Protein AF-X1LZS1-F1 (afdb_monomer_lite)

InterPro domains:
  IPR028082 Periplasmic binding protein-like I [SSF53822] (2-88)

Structure (mmCIF, N/CA/C/O backbone):
data_AF-X1LZS1-F1
#
_entry.id   AF-X1LZS1-F1
#
loop_
_atom_site.group_PDB
_atom_site.id
_atom_site.type_symbol
_atom_site.label_atom_id
_atom_site.label_alt_id
_atom_site.label_comp_id
_atom_site.label_asym_id
_atom_site.label_entity_id
_atom_site.label_seq_id
_atom_site.pdbx_PDB_ins_code
_atom_site.Cartn_x
_atom_site.Cartn_y
_atom_site.Cartn_z
_atom_site.occupancy
_atom_site.B_iso_or_equiv
_atom_site.auth_seq_id
_atom_site.auth_comp_id
_atom_site.auth_asym_id
_atom_site.auth_atom_id
_atom_site.pdbx_PDB_model_num
ATOM 1 N N . MET A 1 1 ? -7.223 -0.340 -12.769 1.00 66.94 1 MET A N 1
ATOM 2 C CA . MET A 1 1 ? -7.216 0.499 -11.562 1.00 66.94 1 MET A CA 1
ATOM 3 C C . MET A 1 1 ? -5.780 0.910 -11.308 1.00 66.94 1 MET A C 1
ATOM 5 O O . MET A 1 1 ? -4.925 0.031 -11.283 1.00 66.94 1 MET A O 1
ATOM 9 N N . GLY A 1 2 ? -5.499 2.209 -11.254 1.00 86.19 2 GLY A N 1
ATOM 10 C CA . GLY A 1 2 ? -4.157 2.720 -10.952 1.00 86.19 2 GLY A CA 1
ATOM 11 C C . GLY A 1 2 ? -3.805 2.576 -9.467 1.00 86.19 2 GLY A C 1
ATOM 12 O O . GLY A 1 2 ? -4.680 2.309 -8.645 1.00 86.19 2 GLY A O 1
ATOM 13 N N . PHE A 1 3 ? -2.536 2.792 -9.106 1.00 87.50 3 PHE A N 1
ATOM 14 C CA . PHE A 1 3 ? -2.078 2.698 -7.710 1.00 87.50 3 PHE A CA 1
ATOM 15 C C . PHE A 1 3 ? -2.867 3.611 -6.755 1.00 87.50 3 PHE A C 1
ATOM 17 O O . PHE A 1 3 ? -3.243 3.188 -5.661 1.00 87.50 3 PHE A O 1
ATOM 24 N N . TYR A 1 4 ? -3.148 4.849 -7.172 1.00 89.62 4 TYR A N 1
ATOM 25 C CA . TYR A 1 4 ? -3.879 5.812 -6.345 1.00 89.62 4 TYR A CA 1
ATOM 26 C C . TYR A 1 4 ? -5.336 5.401 -6.114 1.00 89.62 4 TYR A C 1
ATOM 28 O O . TYR A 1 4 ? -5.814 5.484 -4.990 1.00 89.62 4 TYR A O 1
ATOM 36 N N . GLU A 1 5 ? -6.012 4.877 -7.139 1.00 95.38 5 GLU A N 1
ATOM 37 C CA . GLU A 1 5 ? -7.378 4.350 -7.010 1.00 95.38 5 GLU A CA 1
ATOM 38 C C . GLU A 1 5 ? -7.417 3.122 -6.084 1.00 95.38 5 GLU A C 1
ATOM 40 O O . GLU A 1 5 ? -8.300 3.003 -5.239 1.00 95.38 5 GLU A O 1
ATOM 45 N N . ALA A 1 6 ? -6.428 2.228 -6.200 1.00 94.44 6 ALA A N 1
ATOM 46 C CA . ALA A 1 6 ? -6.305 1.067 -5.322 1.00 94.44 6 ALA A CA 1
ATOM 47 C C . ALA A 1 6 ? -6.047 1.466 -3.861 1.00 94.44 6 ALA A C 1
ATOM 49 O O . ALA A 1 6 ? -6.614 0.878 -2.945 1.00 94.44 6 ALA A O 1
ATOM 50 N N . SER A 1 7 ? -5.215 2.485 -3.640 1.00 93.56 7 SER A N 1
ATOM 51 C CA . SER A 1 7 ? -4.892 2.968 -2.294 1.00 93.56 7 SER A CA 1
ATOM 52 C C . SER A 1 7 ? -6.060 3.709 -1.640 1.00 93.56 7 SER A C 1
ATOM 54 O O . SER A 1 7 ? -6.264 3.571 -0.434 1.00 93.56 7 SER A O 1
ATOM 56 N N . ASP A 1 8 ? -6.851 4.451 -2.416 1.00 95.94 8 ASP A N 1
ATOM 57 C CA . ASP A 1 8 ? -8.082 5.082 -1.929 1.00 95.94 8 ASP A CA 1
ATOM 58 C C . ASP A 1 8 ? -9.135 4.030 -1.545 1.00 95.94 8 ASP A C 1
ATOM 60 O O . ASP A 1 8 ? -9.719 4.081 -0.460 1.00 95.94 8 ASP A O 1
ATOM 64 N N . TYR A 1 9 ? -9.310 2.998 -2.378 1.00 96.62 9 TYR A N 1
ATOM 65 C CA . TYR A 1 9 ? -10.162 1.855 -2.045 1.00 96.62 9 TYR A CA 1
ATOM 66 C C . TYR A 1 9 ? -9.743 1.198 -0.720 1.00 96.62 9 TYR A C 1
ATOM 68 O O . TYR A 1 9 ? -10.574 1.007 0.171 1.00 96.62 9 TYR A O 1
ATOM 76 N N . ASP A 1 10 ? -8.450 0.911 -0.560 1.00 96.88 10 ASP A N 1
ATOM 77 C CA . ASP A 1 10 ? -7.913 0.309 0.661 1.00 96.88 10 ASP A CA 1
ATOM 78 C C . ASP A 1 10 ? -8.122 1.202 1.885 1.00 96.88 10 ASP A C 1
ATOM 80 O O . ASP A 1 10 ? -8.480 0.713 2.953 1.00 96.88 10 ASP A O 1
ATOM 84 N N . THR A 1 11 ? -7.958 2.515 1.736 1.00 96.12 11 THR A N 1
ATOM 85 C CA . THR A 1 11 ? -8.164 3.473 2.830 1.00 96.12 11 THR A CA 1
ATOM 86 C C . THR A 1 11 ? -9.613 3.445 3.313 1.00 96.12 11 THR A C 1
ATOM 88 O O . THR A 1 11 ? -9.871 3.316 4.511 1.00 96.12 11 THR A O 1
ATOM 91 N N . ASN A 1 12 ? -10.571 3.470 2.384 1.00 97.12 12 ASN A N 1
ATOM 92 C CA . ASN A 1 12 ? -11.991 3.363 2.710 1.00 97.12 12 ASN A CA 1
ATOM 93 C C . ASN A 1 12 ? -12.324 2.023 3.384 1.00 97.12 12 ASN A C 1
ATOM 95 O O . ASN A 1 12 ? -13.093 1.980 4.348 1.00 97.12 12 ASN A O 1
ATOM 99 N N . TRP A 1 13 ? -11.711 0.928 2.924 1.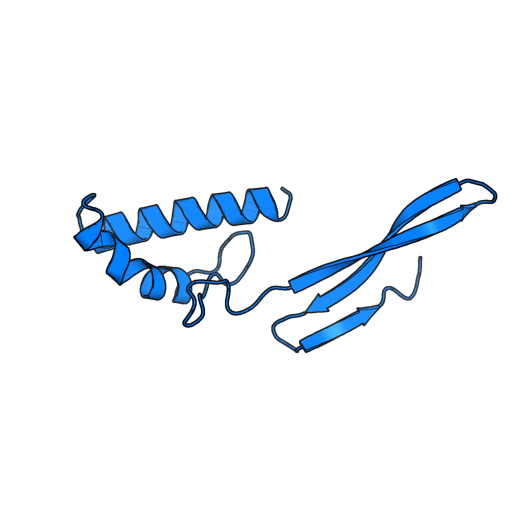00 97.62 13 TRP A N 1
ATOM 100 C CA . TRP A 1 13 ? -11.906 -0.389 3.524 1.00 97.62 13 TRP A CA 1
ATOM 101 C C . TRP A 1 13 ? -11.315 -0.482 4.936 1.00 97.62 13 TRP A C 1
ATOM 103 O O . TRP A 1 13 ? -11.955 -1.039 5.830 1.00 97.62 13 TRP A O 1
ATOM 113 N N . ALA A 1 14 ? -10.141 0.106 5.178 1.00 97.62 14 ALA A N 1
ATOM 114 C CA . ALA A 1 14 ? -9.539 0.170 6.508 1.00 97.62 14 ALA A CA 1
ATOM 115 C C . ALA A 1 14 ? -10.426 0.948 7.492 1.00 97.62 14 ALA A C 1
ATOM 117 O O . ALA A 1 14 ? -10.701 0.460 8.588 1.00 97.62 14 ALA A O 1
ATOM 118 N N . ILE A 1 15 ? -10.936 2.115 7.087 1.00 97.38 15 ILE A N 1
ATOM 119 C CA . ILE A 1 15 ? -11.833 2.929 7.923 1.00 97.38 15 ILE A CA 1
ATOM 120 C C . ILE A 1 15 ? -13.117 2.160 8.243 1.00 97.38 15 ILE A C 1
ATOM 122 O O . ILE A 1 15 ? -13.523 2.104 9.404 1.00 97.38 15 ILE A O 1
ATOM 126 N N . LEU A 1 16 ? -13.735 1.515 7.247 1.00 98.00 16 LEU A N 1
ATOM 127 C CA . LEU A 1 16 ? -14.934 0.705 7.466 1.00 98.00 16 LEU A CA 1
ATOM 128 C C . LEU A 1 16 ? -14.681 -0.417 8.481 1.00 98.00 16 LEU A C 1
ATOM 130 O O . LEU A 1 16 ? -15.469 -0.596 9.407 1.00 98.00 16 LEU A O 1
ATOM 134 N N . ASN A 1 17 ? -13.582 -1.159 8.338 1.00 98.25 17 ASN A N 1
ATOM 135 C CA . ASN A 1 17 ? -13.245 -2.233 9.272 1.00 98.25 17 ASN A CA 1
ATOM 136 C C . ASN A 1 17 ? -12.959 -1.703 10.682 1.00 98.25 17 ASN A C 1
ATOM 138 O O . ASN A 1 17 ? -13.353 -2.340 11.655 1.00 98.25 17 ASN A O 1
ATOM 142 N N . ALA A 1 18 ? -12.337 -0.529 10.808 1.00 98.44 18 ALA A N 1
ATOM 143 C CA . ALA A 1 18 ? -12.115 0.107 12.102 1.00 98.44 18 ALA A CA 1
ATOM 144 C C . ALA A 1 18 ? -13.437 0.534 12.767 1.00 98.44 18 ALA A C 1
ATOM 146 O O . ALA A 1 18 ? -13.627 0.273 13.952 1.00 98.44 18 ALA A O 1
ATOM 147 N N . VAL A 1 19 ? -14.390 1.085 12.006 1.00 98.62 19 VAL A N 1
ATOM 148 C CA . VAL A 1 19 ? -15.756 1.388 12.482 1.00 98.62 19 VAL A CA 1
ATOM 149 C C . VAL A 1 19 ? -16.477 0.123 12.955 1.00 98.62 19 VAL A C 1
ATOM 151 O O . VAL A 1 19 ? -17.077 0.109 14.030 1.00 98.62 19 VAL A O 1
ATOM 154 N N . LEU A 1 20 ? -16.397 -0.964 12.180 1.00 98.44 20 LEU A N 1
ATOM 155 C CA . LEU A 1 20 ? -17.012 -2.244 12.543 1.00 98.44 20 LEU A CA 1
ATOM 156 C C . LEU A 1 20 ? -16.376 -2.856 13.798 1.00 98.44 20 LEU A C 1
ATOM 158 O O . LEU A 1 20 ? -17.096 -3.383 14.643 1.00 98.44 20 LEU A O 1
ATOM 162 N N . ALA A 1 21 ? -15.052 -2.765 13.938 1.00 98.25 21 ALA A N 1
ATOM 163 C CA . ALA A 1 21 ? -14.326 -3.258 15.104 1.00 98.25 21 ALA A CA 1
ATOM 164 C C . ALA A 1 21 ? -14.598 -2.422 16.366 1.00 98.25 21 ALA A C 1
ATOM 166 O O . ALA A 1 21 ? -14.722 -2.987 17.451 1.00 98.25 21 ALA A O 1
ATOM 167 N N . ALA A 1 22 ? -14.728 -1.098 16.228 1.00 98.44 22 ALA A N 1
ATOM 168 C CA . ALA A 1 22 ? -15.107 -0.206 17.322 1.00 98.44 22 ALA A CA 1
ATOM 169 C C . ALA A 1 22 ? -16.576 -0.381 17.737 1.00 98.44 22 ALA A C 1
ATOM 171 O O . ALA A 1 22 ? -16.934 -0.103 18.880 1.00 98.44 22 ALA A O 1
ATOM 172 N N . GLY A 1 23 ? -17.445 -0.791 16.804 1.00 98.44 23 GLY A N 1
ATOM 173 C CA . GLY A 1 23 ? -18.894 -0.716 16.990 1.00 98.44 23 GLY A CA 1
ATOM 174 C C . GLY A 1 23 ? -19.395 0.729 17.119 1.00 98.44 23 GLY A C 1
ATOM 175 O O . GLY A 1 23 ? -20.439 0.964 17.724 1.00 98.44 23 GLY A O 1
ATOM 176 N N . SER A 1 24 ? -18.641 1.692 16.580 1.00 98.19 24 SER A N 1
ATOM 177 C CA . SER A 1 24 ? -18.848 3.134 16.739 1.00 98.19 24 SER A CA 1
ATOM 178 C C . SER A 1 24 ? -18.375 3.878 15.491 1.00 98.19 24 SER A C 1
ATOM 180 O O . SER A 1 24 ? -17.454 3.438 14.803 1.00 98.19 24 SER A O 1
ATOM 182 N N . GLN A 1 25 ? -19.013 5.011 15.198 1.00 97.12 25 GLN A N 1
ATOM 183 C CA . GLN A 1 25 ? -18.590 5.948 14.148 1.00 97.12 25 GLN A CA 1
ATOM 184 C C . GLN A 1 25 ? -17.842 7.158 14.727 1.00 97.12 25 GLN A C 1
ATOM 186 O O . GLN A 1 25 ? -17.382 8.013 13.972 1.00 97.12 25 GLN A O 1
ATOM 191 N N . GLU A 1 26 ? -17.711 7.240 16.054 1.00 98.25 26 GLU A N 1
AT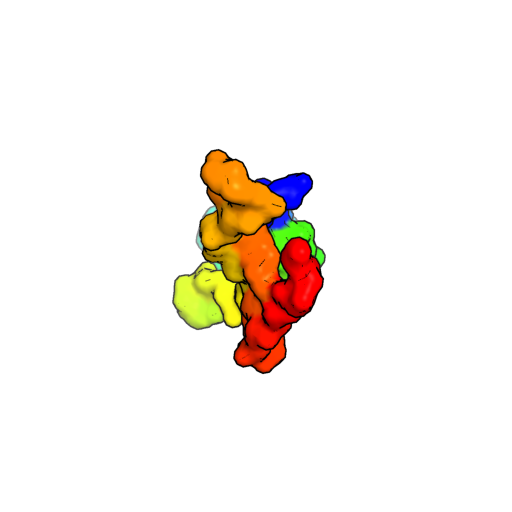OM 192 C CA . GLU A 1 26 ? -16.994 8.324 16.714 1.00 98.25 26 GLU A CA 1
ATOM 193 C C . GLU A 1 26 ? -15.491 8.201 16.457 1.00 98.25 26 GLU A C 1
ATOM 195 O O . GLU A 1 26 ? -14.870 7.166 16.704 1.00 98.25 26 GLU A O 1
ATOM 200 N N . ALA A 1 27 ? -14.875 9.281 15.977 1.00 96.94 27 ALA A N 1
ATOM 201 C CA . ALA A 1 27 ? -13.484 9.253 15.530 1.00 96.94 27 ALA A CA 1
ATOM 202 C C . ALA A 1 27 ? -12.501 8.827 16.636 1.00 96.94 27 ALA A C 1
ATOM 204 O O . ALA A 1 27 ? -11.527 8.132 16.354 1.00 96.94 27 ALA A O 1
ATOM 205 N N . LEU A 1 28 ? -12.765 9.210 17.891 1.00 98.12 28 LEU A N 1
ATOM 206 C CA . LEU A 1 28 ? -11.915 8.860 19.035 1.00 98.12 28 LEU A CA 1
ATOM 207 C C . LEU A 1 28 ? -11.984 7.372 19.409 1.00 98.12 28 LEU A C 1
ATOM 209 O O . LEU A 1 28 ? -11.032 6.867 20.000 1.00 98.12 28 LEU A O 1
ATOM 213 N N . ASP A 1 29 ? -13.051 6.672 19.017 1.00 98.25 29 ASP A N 1
ATOM 214 C CA . ASP A 1 29 ? -13.173 5.222 19.192 1.00 98.25 29 ASP A CA 1
ATOM 215 C C . ASP A 1 29 ? -12.493 4.465 18.038 1.00 98.25 29 ASP A C 1
ATOM 217 O O . ASP A 1 29 ? -11.924 3.392 18.232 1.00 98.25 29 ASP A O 1
ATOM 221 N N . VAL A 1 30 ? -12.533 5.034 16.827 1.00 98.31 30 VAL A N 1
ATOM 222 C CA . VAL A 1 30 ? -12.053 4.404 15.584 1.00 98.31 30 VAL A CA 1
ATOM 223 C C . VAL A 1 30 ? -10.546 4.574 15.385 1.00 98.31 30 VAL A C 1
ATOM 225 O O . VAL A 1 30 ? -9.854 3.616 15.041 1.00 98.31 30 VAL A O 1
ATOM 228 N N . MET A 1 31 ? -10.022 5.784 15.594 1.00 96.56 31 MET A N 1
ATOM 229 C CA . MET A 1 31 ? -8.627 6.143 15.311 1.00 96.56 31 MET A CA 1
ATOM 230 C C . MET A 1 31 ? -7.597 5.204 15.973 1.00 96.56 31 MET A C 1
ATOM 232 O O . MET A 1 31 ? -6.670 4.784 15.277 1.00 96.56 31 MET A O 1
ATOM 236 N N . PRO A 1 32 ? -7.753 4.779 17.247 1.00 97.12 32 PRO A N 1
ATOM 237 C CA . PRO A 1 32 ? -6.810 3.852 17.882 1.00 97.12 32 PRO A CA 1
ATOM 238 C C . PRO A 1 32 ? -6.728 2.472 17.209 1.00 97.12 32 PRO A C 1
ATOM 240 O O . PRO A 1 32 ? -5.755 1.746 17.407 1.00 97.12 32 PRO A O 1
ATOM 243 N N . LEU A 1 33 ? -7.739 2.088 16.421 1.00 98.06 33 LEU A N 1
ATOM 244 C CA . LEU A 1 33 ? -7.814 0.782 15.766 1.00 98.06 33 LEU A CA 1
ATOM 245 C C . LEU A 1 33 ? -7.159 0.763 14.382 1.00 98.06 33 LEU A C 1
ATOM 247 O O . LEU A 1 33 ? -6.877 -0.325 13.877 1.00 98.06 33 LEU A O 1
ATOM 251 N N . ILE A 1 34 ? -6.890 1.928 13.780 1.00 96.94 34 ILE A N 1
ATOM 252 C CA . ILE A 1 34 ? -6.401 2.037 12.397 1.00 96.94 34 ILE A CA 1
ATOM 253 C C . ILE A 1 34 ? -5.128 1.217 12.193 1.00 96.94 34 ILE A C 1
ATOM 255 O O . ILE A 1 34 ? -5.109 0.355 11.322 1.00 96.94 34 ILE A O 1
ATOM 259 N N . GLN A 1 35 ? -4.123 1.394 13.052 1.00 96.62 35 GLN A N 1
ATOM 260 C CA . GLN A 1 35 ? -2.863 0.640 13.006 1.00 96.62 35 GLN A CA 1
ATOM 261 C C . GLN A 1 35 ? -3.078 -0.884 13.072 1.00 96.62 35 GLN A C 1
ATOM 263 O O . GLN A 1 35 ? -2.432 -1.646 12.356 1.00 96.62 35 GLN A O 1
ATOM 268 N N . THR A 1 36 ? -4.026 -1.353 13.891 1.00 97.75 36 THR A N 1
ATOM 269 C CA . THR A 1 36 ? -4.326 -2.792 14.005 1.00 97.75 36 THR A CA 1
ATOM 270 C C . THR A 1 36 ? -5.036 -3.321 12.760 1.00 97.75 36 THR A C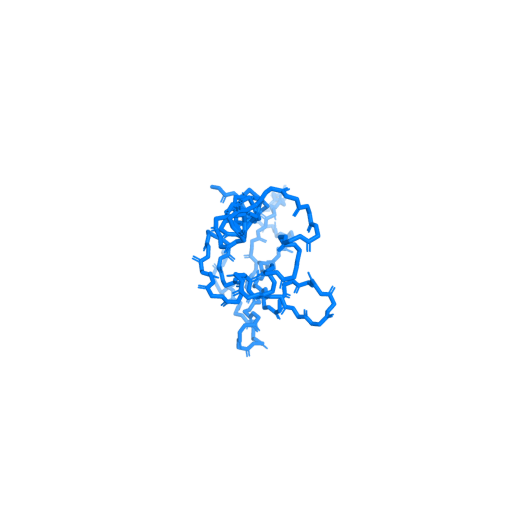 1
ATOM 272 O O . THR A 1 36 ? -4.731 -4.417 12.286 1.00 97.75 36 THR A O 1
ATOM 275 N N . VAL A 1 37 ? -5.988 -2.561 12.218 1.00 98.12 37 VAL A N 1
ATOM 276 C CA . VAL A 1 37 ? -6.734 -2.948 11.016 1.00 98.12 37 VAL A CA 1
ATOM 277 C C . VAL A 1 37 ? -5.811 -2.994 9.805 1.00 98.12 37 VAL A C 1
ATOM 279 O O . VAL A 1 37 ? -5.769 -4.004 9.106 1.00 98.12 37 VAL A O 1
ATOM 282 N N . THR A 1 38 ? -5.031 -1.938 9.580 1.00 97.44 38 THR A N 1
ATOM 283 C CA . THR A 1 38 ? -4.146 -1.833 8.418 1.00 97.44 38 THR A CA 1
ATOM 284 C C . THR A 1 38 ? -3.009 -2.853 8.463 1.00 97.44 38 THR A C 1
ATOM 286 O O . THR A 1 38 ? -2.626 -3.391 7.422 1.00 97.44 38 THR A O 1
ATOM 289 N N . TYR A 1 39 ? -2.516 -3.208 9.655 1.00 97.12 39 TYR A N 1
ATOM 290 C CA . TYR A 1 39 ? -1.560 -4.303 9.833 1.00 97.12 39 TYR A CA 1
ATOM 291 C C . TYR A 1 39 ? -2.122 -5.659 9.380 1.00 97.12 39 TYR A C 1
ATOM 293 O O . TYR A 1 39 ? -1.407 -6.450 8.770 1.00 97.12 39 TYR A O 1
ATOM 301 N N . ASN A 1 40 ? -3.401 -5.936 9.642 1.00 96.94 40 ASN A N 1
ATOM 302 C CA . ASN A 1 40 ? -4.026 -7.225 9.328 1.00 96.94 40 ASN A CA 1
ATOM 303 C C . ASN A 1 40 ? -4.651 -7.292 7.926 1.00 96.94 40 ASN A C 1
ATOM 305 O O . ASN A 1 40 ? -5.225 -8.318 7.557 1.00 96.94 40 ASN A O 1
ATOM 309 N N . MET A 1 41 ? -4.560 -6.218 7.142 1.00 96.12 41 MET A N 1
ATOM 310 C CA . MET A 1 41 ? -5.246 -6.100 5.861 1.00 96.12 41 MET A CA 1
ATOM 311 C C . MET A 1 41 ? -4.272 -6.151 4.679 1.00 96.12 41 MET A C 1
ATOM 313 O O . MET A 1 41 ? -3.299 -5.399 4.608 1.00 96.12 41 MET A O 1
ATOM 317 N N . TYR A 1 42 ? -4.574 -7.026 3.718 1.00 95.00 42 TYR A N 1
ATOM 318 C CA . TYR A 1 42 ? -3.936 -7.057 2.402 1.00 95.00 42 TYR A CA 1
ATOM 319 C C . TYR A 1 42 ? -4.965 -6.616 1.360 1.00 95.00 42 TYR A C 1
ATOM 321 O O . TYR A 1 42 ? -5.907 -7.351 1.060 1.00 95.00 42 TYR A O 1
ATOM 329 N N . GLY A 1 43 ? -4.827 -5.379 0.895 1.00 93.62 43 GLY A N 1
ATOM 330 C CA . GLY A 1 43 ? -5.786 -4.712 0.026 1.00 93.62 43 GLY A CA 1
ATOM 331 C C . GLY A 1 43 ? -5.408 -4.763 -1.454 1.00 93.62 43 GLY A C 1
ATOM 332 O O . GLY A 1 43 ? -4.501 -5.488 -1.872 1.00 93.62 43 GLY A O 1
ATOM 333 N N . ALA A 1 44 ? -6.107 -3.970 -2.258 1.00 94.19 44 ALA A N 1
ATOM 334 C CA . ALA A 1 44 ? -5.875 -3.829 -3.688 1.00 94.19 44 ALA A CA 1
ATOM 335 C C . ALA A 1 44 ? -4.505 -3.210 -4.013 1.00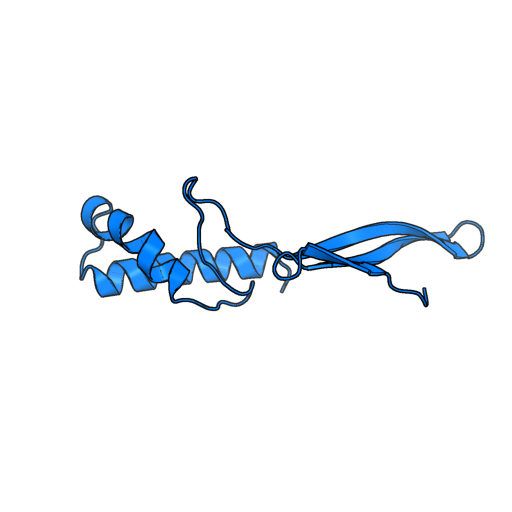 94.19 44 ALA A C 1
ATOM 337 O O . ALA A 1 44 ? -3.962 -3.497 -5.080 1.00 94.19 44 ALA A O 1
ATOM 338 N N . SER A 1 45 ? -3.931 -2.391 -3.120 1.00 92.31 45 SER A N 1
ATOM 339 C CA . SER A 1 45 ? -2.575 -1.841 -3.269 1.00 92.31 45 SER A CA 1
ATOM 340 C C . SER A 1 45 ? -1.505 -2.613 -2.486 1.00 92.31 45 SER A C 1
ATOM 342 O O . SER A 1 45 ? -0.374 -2.147 -2.350 1.00 92.31 45 SER A O 1
ATOM 344 N N . GLY A 1 46 ? -1.831 -3.814 -1.999 1.00 91.88 46 GLY A N 1
ATOM 345 C CA . GLY A 1 46 ? -0.912 -4.692 -1.278 1.00 91.88 46 GLY A CA 1
ATOM 346 C C . GLY A 1 46 ? -1.070 -4.610 0.238 1.00 91.88 46 GLY A C 1
ATOM 347 O O . GLY A 1 46 ? -2.148 -4.310 0.755 1.00 91.88 46 GLY A O 1
ATOM 348 N N . TRP A 1 47 ? 0.002 -4.906 0.975 1.00 94.44 47 TRP A N 1
ATOM 349 C CA . TRP A 1 47 ? -0.048 -4.867 2.435 1.00 94.44 47 TRP A CA 1
ATOM 350 C C . TRP A 1 47 ? -0.216 -3.435 2.937 1.00 94.44 47 TRP A C 1
ATOM 352 O O . TRP A 1 47 ? 0.543 -2.543 2.552 1.00 94.44 47 TRP A O 1
ATOM 362 N N . THR A 1 48 ? -1.208 -3.210 3.800 1.00 96.06 48 THR A N 1
ATOM 363 C CA . THR A 1 48 ? -1.581 -1.853 4.212 1.00 96.06 48 THR A CA 1
ATOM 364 C C . THR A 1 48 ? -0.959 -1.364 5.503 1.00 96.06 48 THR A C 1
ATOM 366 O O . THR A 1 48 ? -1.253 -0.247 5.912 1.00 96.06 48 THR A O 1
ATOM 369 N N . LYS A 1 49 ? -0.082 -2.168 6.111 1.00 95.88 49 LYS A N 1
ATOM 370 C CA . LYS A 1 49 ? 0.605 -1.842 7.360 1.00 95.88 49 LYS A CA 1
ATOM 371 C C . LYS A 1 49 ? 1.185 -0.428 7.331 1.00 95.88 49 LYS A C 1
ATOM 373 O O . LYS A 1 49 ? 1.835 -0.040 6.358 1.00 95.88 49 LYS A O 1
ATOM 378 N N . LEU A 1 50 ? 0.976 0.290 8.431 1.00 96.00 50 LEU A N 1
ATOM 379 C CA . LEU A 1 50 ? 1.562 1.602 8.658 1.00 96.00 50 LEU A CA 1
ATOM 380 C C . LEU A 1 50 ? 2.801 1.500 9.562 1.00 96.00 50 LEU A C 1
ATOM 382 O O . LEU A 1 50 ? 2.947 0.547 10.336 1.00 96.00 50 LEU A O 1
ATOM 386 N N . ASN A 1 51 ? 3.715 2.455 9.427 1.00 94.75 51 ASN A N 1
ATOM 387 C CA . ASN A 1 51 ? 4.872 2.626 10.298 1.00 94.75 51 ASN A CA 1
ATOM 388 C C . ASN A 1 51 ? 4.512 3.515 11.509 1.00 94.75 51 ASN A C 1
ATOM 390 O O . ASN A 1 51 ? 3.343 3.825 11.746 1.00 94.75 51 ASN A O 1
ATOM 394 N N . SER A 1 52 ? 5.511 3.904 12.307 1.00 95.06 52 SER A N 1
ATOM 395 C CA . SER A 1 52 ? 5.314 4.766 13.484 1.00 95.06 52 SER A CA 1
ATOM 396 C C . SER A 1 52 ? 4.891 6.198 13.159 1.00 95.06 52 SER A C 1
ATOM 398 O O . SER A 1 52 ? 4.444 6.901 14.060 1.00 95.06 52 SER A O 1
ATOM 400 N N . ASP A 1 53 ? 5.054 6.615 11.906 1.00 94.75 53 ASP A N 1
ATOM 401 C CA . ASP A 1 53 ? 4.717 7.946 11.405 1.00 94.75 53 ASP A CA 1
ATOM 402 C C . ASP A 1 53 ? 3.366 7.941 10.659 1.00 94.75 53 ASP A C 1
ATOM 404 O O . ASP A 1 53 ? 3.019 8.913 9.997 1.00 94.75 53 ASP A O 1
ATOM 408 N N . ASP A 1 54 ? 2.604 6.843 10.770 1.00 91.56 54 ASP A N 1
ATOM 409 C CA . ASP A 1 54 ? 1.322 6.593 10.097 1.00 91.56 54 ASP A CA 1
ATOM 410 C C . ASP A 1 54 ? 1.392 6.544 8.552 1.00 91.56 54 ASP A C 1
ATOM 412 O O . ASP A 1 54 ? 0.364 6.565 7.871 1.00 91.56 54 ASP A O 1
ATOM 416 N N . ASP A 1 55 ? 2.590 6.373 7.986 1.00 92.19 55 ASP A N 1
ATOM 417 C CA . ASP A 1 55 ? 2.816 6.138 6.556 1.00 92.19 55 ASP A CA 1
ATOM 418 C C . ASP A 1 55 ? 2.822 4.640 6.223 1.00 92.19 55 ASP A C 1
ATOM 420 O O . ASP A 1 55 ? 3.075 3.804 7.088 1.00 92.19 55 ASP A O 1
ATOM 424 N N . ARG A 1 56 ? 2.605 4.263 4.952 1.00 91.88 56 ARG A N 1
ATOM 425 C CA . ARG A 1 56 ? 2.770 2.863 4.504 1.00 91.88 56 ARG A CA 1
ATOM 426 C C . ARG A 1 56 ? 4.185 2.367 4.827 1.00 91.88 56 ARG A C 1
ATOM 428 O O . ARG A 1 56 ? 5.165 2.917 4.336 1.00 91.88 56 ARG A O 1
ATOM 435 N N . ASP A 1 57 ? 4.267 1.282 5.595 1.00 94.50 57 ASP A N 1
ATOM 436 C CA . ASP A 1 57 ? 5.534 0.688 6.046 1.00 94.50 57 ASP A CA 1
ATOM 437 C C . ASP A 1 57 ? 6.338 0.092 4.884 1.00 94.50 57 ASP A C 1
ATOM 439 O O . ASP A 1 57 ? 7.564 0.154 4.850 1.00 94.50 57 ASP A O 1
ATOM 443 N N . ILE A 1 58 ? 5.635 -0.477 3.903 1.00 90.81 58 ILE A N 1
ATOM 444 C CA . ILE A 1 58 ? 6.230 -1.082 2.715 1.00 90.81 58 ILE A CA 1
ATOM 445 C C . ILE A 1 58 ? 5.476 -0.583 1.489 1.00 90.81 58 ILE A C 1
ATOM 447 O O . ILE A 1 58 ? 4.253 -0.701 1.405 1.00 90.81 58 ILE A O 1
ATOM 451 N N . ILE A 1 59 ? 6.219 -0.072 0.509 1.00 88.75 59 ILE A N 1
ATOM 452 C CA . ILE A 1 59 ? 5.681 0.323 -0.789 1.00 88.75 59 ILE A CA 1
ATOM 453 C C . ILE A 1 59 ? 6.601 -0.157 -1.908 1.00 88.75 59 ILE A C 1
ATOM 455 O O . ILE A 1 59 ? 7.824 -0.072 -1.810 1.00 88.75 59 ILE A O 1
ATOM 459 N N . SER A 1 60 ? 5.996 -0.668 -2.975 1.00 90.44 60 SER A N 1
ATOM 460 C CA . SER A 1 60 ? 6.693 -0.952 -4.229 1.00 90.44 60 SER A CA 1
ATOM 461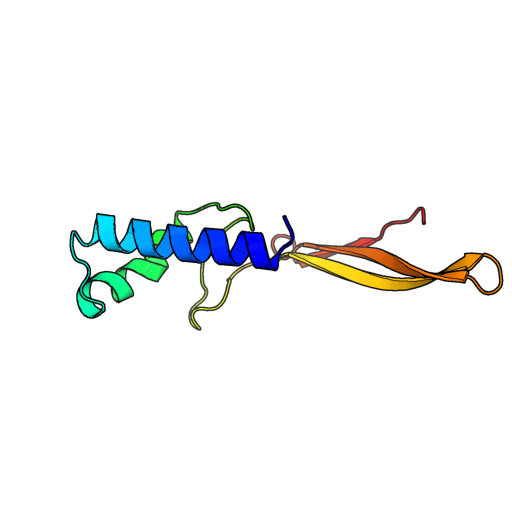 C C . SER A 1 60 ? 6.295 0.102 -5.249 1.00 90.44 60 SER A C 1
ATOM 463 O O . SER A 1 60 ? 5.134 0.512 -5.282 1.00 90.44 60 SER A O 1
ATOM 465 N N . TYR A 1 61 ? 7.242 0.552 -6.064 1.00 89.69 61 TYR A N 1
ATOM 466 C CA . TYR A 1 61 ? 6.977 1.553 -7.091 1.00 89.69 61 TYR A CA 1
ATOM 467 C C . TYR A 1 61 ? 7.658 1.190 -8.401 1.00 89.69 61 TYR A C 1
ATOM 469 O O . TYR A 1 61 ? 8.777 0.673 -8.439 1.00 89.69 61 TYR A O 1
ATOM 477 N N . ASP A 1 62 ? 6.959 1.494 -9.485 1.00 93.06 62 ASP A N 1
ATOM 478 C CA . ASP A 1 62 ? 7.511 1.413 -10.823 1.00 93.06 62 ASP A CA 1
ATOM 479 C C . ASP A 1 62 ? 8.507 2.560 -11.049 1.00 93.06 62 ASP A C 1
ATOM 481 O O . ASP A 1 62 ? 8.283 3.703 -10.640 1.00 93.06 62 ASP A O 1
ATOM 485 N N . ILE A 1 63 ? 9.595 2.262 -11.750 1.00 94.50 63 ILE A N 1
ATOM 486 C CA . ILE A 1 63 ? 10.596 3.234 -12.181 1.00 94.50 63 ILE A CA 1
ATOM 487 C C . ILE A 1 63 ? 10.317 3.549 -13.645 1.00 94.50 63 ILE A C 1
ATOM 489 O O . ILE A 1 63 ? 10.446 2.680 -14.508 1.00 94.50 63 ILE A O 1
ATOM 493 N N . TRP A 1 64 ? 9.939 4.792 -13.924 1.00 93.56 64 TRP A N 1
ATOM 494 C CA . TRP A 1 64 ? 9.581 5.252 -15.263 1.00 93.56 64 TRP A CA 1
ATOM 495 C C . TRP A 1 64 ? 10.571 6.291 -15.787 1.00 93.56 64 TRP A C 1
ATOM 497 O O . TRP A 1 64 ? 11.151 7.058 -15.019 1.00 93.56 64 TRP A O 1
ATOM 507 N N . GLY A 1 65 ? 10.736 6.339 -17.106 1.00 93.38 65 GLY A N 1
ATOM 508 C CA . GLY A 1 65 ? 11.596 7.303 -17.783 1.00 93.38 65 GLY A CA 1
ATOM 509 C C . GLY A 1 65 ? 11.212 7.478 -19.248 1.00 93.38 65 GLY A C 1
ATOM 510 O O . GLY A 1 65 ? 10.284 6.839 -19.739 1.00 93.38 65 GLY A O 1
ATOM 511 N N . VAL A 1 66 ? 11.911 8.375 -19.942 1.00 92.62 66 VAL A N 1
ATOM 512 C CA . VAL A 1 66 ? 11.704 8.611 -21.377 1.00 92.62 66 VAL A CA 1
ATOM 513 C C . VAL A 1 66 ? 12.697 7.777 -22.180 1.00 92.62 66 VAL A C 1
ATOM 515 O O . VAL A 1 66 ? 13.897 7.900 -21.947 1.00 92.62 66 VAL A O 1
ATOM 518 N N . ASP A 1 67 ? 12.198 7.009 -23.147 1.00 90.00 67 ASP A N 1
ATOM 519 C CA . ASP A 1 67 ? 13.003 6.280 -24.135 1.00 90.00 67 ASP A CA 1
ATOM 520 C C . ASP A 1 67 ? 12.593 6.637 -25.569 1.00 90.00 67 ASP A C 1
ATOM 522 O O . ASP A 1 67 ? 11.467 7.070 -25.808 1.00 90.00 67 ASP A O 1
ATOM 526 N N . TYR A 1 68 ? 13.489 6.424 -26.529 1.00 87.56 68 TYR A N 1
ATOM 527 C CA . TYR A 1 68 ? 13.227 6.590 -27.957 1.00 87.56 68 TYR A CA 1
ATOM 528 C C . TYR A 1 68 ? 13.046 5.218 -28.600 1.00 87.56 68 TYR A C 1
ATOM 530 O O . TYR A 1 68 ? 14.006 4.578 -29.028 1.00 87.56 68 TYR A O 1
ATOM 538 N N . VAL A 1 69 ? 11.795 4.773 -28.713 1.00 82.31 69 VAL A N 1
ATOM 539 C CA . VAL A 1 69 ? 11.471 3.490 -29.367 1.00 82.31 69 VAL A CA 1
ATOM 540 C C . VAL A 1 69 ? 11.612 3.548 -30.897 1.00 82.31 69 VAL A C 1
ATOM 542 O O . VAL A 1 69 ? 11.623 2.516 -31.566 1.00 82.31 69 VAL A O 1
ATOM 545 N N . ALA A 1 70 ? 11.731 4.757 -31.453 1.00 84.75 70 ALA A N 1
ATOM 546 C CA . ALA A 1 70 ? 12.130 5.050 -32.825 1.00 84.75 70 ALA A CA 1
ATOM 547 C C . ALA A 1 70 ? 12.785 6.444 -32.893 1.00 84.75 7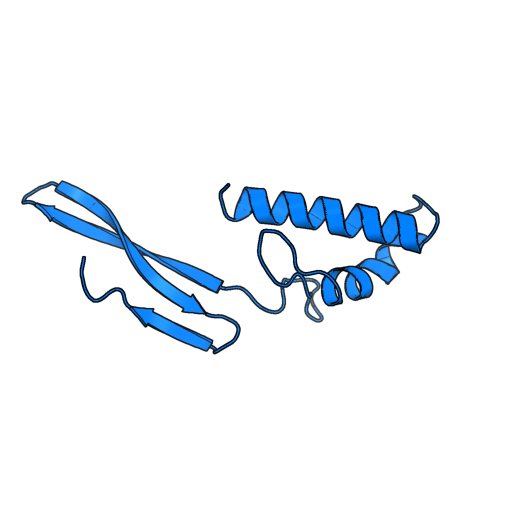0 ALA A C 1
ATOM 549 O O . ALA A 1 70 ? 12.717 7.223 -31.938 1.00 84.75 70 ALA A O 1
ATOM 550 N N . VAL A 1 71 ? 13.409 6.771 -34.033 1.00 89.19 71 VAL A N 1
ATOM 551 C CA . VAL A 1 71 ? 13.920 8.128 -34.303 1.00 89.19 71 VAL A CA 1
ATOM 552 C C . VAL A 1 71 ? 12.774 9.127 -34.135 1.00 89.19 71 VAL A C 1
ATOM 554 O O . VAL A 1 71 ? 11.733 8.974 -34.768 1.00 89.19 71 VAL A O 1
ATOM 557 N N . ASP A 1 72 ? 12.977 10.117 -33.265 1.00 90.56 72 ASP A N 1
ATOM 558 C CA . ASP A 1 72 ? 12.015 11.176 -32.932 1.00 90.56 72 ASP A CA 1
ATOM 559 C C . ASP A 1 72 ? 10.671 10.712 -32.311 1.00 90.56 72 ASP A C 1
ATOM 561 O O . ASP A 1 72 ? 9.714 11.485 -32.301 1.00 90.56 72 ASP A O 1
ATOM 565 N N . ASP A 1 73 ? 10.584 9.499 -31.736 1.00 91.81 73 ASP A N 1
ATOM 566 C CA . ASP A 1 73 ? 9.396 9.002 -30.999 1.00 91.81 73 ASP A CA 1
ATOM 567 C C . ASP A 1 73 ? 9.702 8.766 -29.503 1.00 91.81 73 ASP A C 1
ATOM 569 O O . ASP A 1 73 ? 9.905 7.618 -29.083 1.00 91.81 73 ASP A O 1
ATOM 573 N N . PRO A 1 74 ? 9.786 9.834 -28.681 1.00 93.06 74 PRO A N 1
ATOM 574 C CA . PRO A 1 74 ? 9.992 9.699 -27.247 1.00 93.06 74 PRO A CA 1
ATOM 575 C C . PRO A 1 74 ? 8.729 9.154 -26.571 1.00 93.06 74 PRO A C 1
ATOM 577 O O . PRO A 1 74 ? 7.642 9.726 -26.678 1.00 93.06 74 PRO A O 1
ATOM 580 N N . ARG A 1 75 ? 8.876 8.079 -25.798 1.00 92.81 75 ARG A N 1
ATOM 581 C CA . ARG A 1 75 ? 7.799 7.470 -25.015 1.00 92.81 75 ARG A CA 1
ATOM 582 C C . ARG A 1 75 ? 8.168 7.377 -23.553 1.00 92.81 75 ARG A C 1
ATOM 584 O O . ARG A 1 75 ? 9.322 7.165 -23.200 1.00 92.81 75 ARG A O 1
ATOM 591 N N . PHE A 1 76 ? 7.156 7.496 -22.703 1.00 92.62 76 PHE A N 1
ATOM 592 C CA . PHE A 1 76 ? 7.302 7.211 -21.286 1.00 92.62 76 PHE A CA 1
ATOM 593 C C . PHE A 1 76 ? 7.153 5.707 -21.072 1.00 92.62 76 PHE A C 1
ATOM 595 O O . PHE A 1 76 ? 6.077 5.148 -21.290 1.00 92.62 76 PHE A O 1
ATOM 602 N N . VAL A 1 77 ? 8.248 5.054 -20.706 1.00 92.75 77 VAL A N 1
ATOM 603 C CA . VAL A 1 77 ? 8.329 3.601 -20.549 1.00 92.75 77 VAL A CA 1
ATOM 604 C C . VAL A 1 77 ? 8.733 3.250 -19.126 1.00 92.75 77 VAL A C 1
ATOM 606 O O . VAL A 1 77 ? 9.367 4.040 -18.418 1.00 92.75 77 VAL A O 1
ATOM 609 N N . ARG A 1 78 ? 8.343 2.053 -18.696 1.00 92.81 78 ARG A N 1
ATOM 610 C CA . ARG A 1 78 ? 8.755 1.503 -17.410 1.00 92.81 78 ARG A CA 1
ATOM 611 C C . ARG A 1 78 ? 10.112 0.828 -17.584 1.00 92.81 78 ARG A C 1
ATOM 613 O O . ARG A 1 78 ? 10.237 -0.074 -18.399 1.00 92.81 78 ARG A O 1
ATOM 620 N N . TYR A 1 79 ? 11.100 1.249 -16.806 1.00 94.62 79 TYR A N 1
ATOM 621 C CA . TYR A 1 79 ? 12.447 0.672 -16.796 1.00 94.62 79 TYR A CA 1
ATOM 622 C C . TYR A 1 79 ? 12.616 -0.442 -15.768 1.00 94.62 79 TYR A C 1
ATOM 624 O O . TYR A 1 79 ? 13.562 -1.223 -15.841 1.00 94.62 79 TYR A O 1
ATOM 632 N N . GLY A 1 80 ? 11.737 -0.505 -14.776 1.00 95.50 80 GLY A N 1
ATOM 633 C CA . GLY A 1 80 ? 11.830 -1.510 -13.737 1.00 95.50 80 GLY A CA 1
ATOM 634 C C . GLY A 1 80 ? 10.887 -1.244 -12.583 1.00 95.50 80 GLY A C 1
ATOM 635 O O . GLY A 1 80 ? 10.013 -0.379 -12.650 1.00 95.50 80 GLY A O 1
ATOM 636 N N . VAL A 1 81 ? 11.095 -1.996 -11.511 1.00 95.19 81 VAL A N 1
ATOM 637 C CA . VAL A 1 81 ? 10.299 -1.938 -10.287 1.00 95.19 81 VAL A CA 1
ATOM 638 C C . VAL A 1 81 ? 11.236 -1.986 -9.090 1.00 95.19 81 VAL A C 1
ATOM 640 O O . VAL A 1 81 ? 12.120 -2.844 -9.023 1.00 95.19 81 VAL A O 1
ATOM 643 N N . PHE A 1 82 ? 11.036 -1.082 -8.136 1.00 95.00 82 PHE A N 1
ATOM 644 C CA . PHE A 1 82 ? 11.565 -1.223 -6.786 1.00 95.00 82 PHE A CA 1
ATOM 645 C C . PHE A 1 82 ? 10.564 -2.005 -5.930 1.00 95.00 82 PHE A C 1
ATOM 647 O O . PHE A 1 82 ? 9.412 -1.593 -5.791 1.00 95.00 82 PHE A O 1
ATOM 654 N N . ASP A 1 83 ? 11.010 -3.115 -5.346 1.00 93.25 83 ASP A N 1
ATOM 655 C CA . ASP A 1 83 ? 10.246 -3.902 -4.378 1.00 93.25 83 ASP A CA 1
ATOM 656 C C . ASP A 1 83 ? 10.628 -3.489 -2.952 1.00 93.25 83 ASP A C 1
ATOM 658 O O . ASP A 1 83 ? 11.734 -3.775 -2.483 1.00 93.25 83 ASP A O 1
ATOM 662 N N . GLY A 1 84 ? 9.695 -2.846 -2.248 1.00 90.56 84 GLY A N 1
ATOM 663 C CA . GLY A 1 84 ? 9.897 -2.400 -0.869 1.00 90.56 84 GLY A CA 1
ATOM 664 C C . GLY A 1 84 ? 10.054 -3.533 0.145 1.00 90.56 84 GLY A C 1
ATOM 665 O O . GLY A 1 84 ? 10.602 -3.304 1.218 1.00 90.56 84 GLY A O 1
ATOM 666 N N . THR A 1 85 ? 9.617 -4.755 -0.175 1.00 89.69 85 THR A N 1
ATOM 667 C CA . THR A 1 85 ? 9.752 -5.914 0.722 1.00 89.69 85 THR A CA 1
ATOM 668 C C . THR A 1 85 ? 11.180 -6.444 0.713 1.00 89.69 85 THR A C 1
ATOM 670 O O . THR A 1 85 ? 11.742 -6.762 1.761 1.00 89.69 85 THR A O 1
ATOM 673 N N . SER A 1 86 ? 11.778 -6.556 -0.476 1.00 94.25 86 SER A N 1
ATOM 674 C CA . SER A 1 86 ? 13.145 -7.062 -0.640 1.00 94.25 86 SER A CA 1
ATOM 675 C C . SER A 1 86 ? 14.212 -5.965 -0.696 1.00 94.25 86 SER A C 1
ATOM 677 O O . SER A 1 86 ? 15.400 -6.290 -0.641 1.00 94.25 86 SER A O 1
ATOM 679 N N . LEU A 1 87 ? 13.802 -4.693 -0.786 1.00 93.81 87 LEU A N 1
ATOM 680 C CA . LEU A 1 87 ? 14.651 -3.514 -0.992 1.00 93.81 87 LEU A CA 1
ATOM 681 C C . LEU A 1 87 ? 15.536 -3.634 -2.240 1.00 93.81 87 LEU A C 1
ATOM 683 O O . LEU A 1 87 ? 16.701 -3.227 -2.247 1.00 93.81 87 LEU A O 1
ATOM 687 N N . LYS A 1 88 ? 14.994 -4.232 -3.303 1.00 96.88 88 LYS A N 1
ATOM 688 C CA . LYS A 1 88 ? 15.714 -4.486 -4.555 1.00 96.88 88 LYS A CA 1
ATOM 689 C C . LYS A 1 88 ? 15.009 -3.845 -5.731 1.00 96.88 88 LYS A C 1
ATOM 691 O O . LYS A 1 88 ? 13.786 -3.778 -5.786 1.00 96.88 88 LYS A O 1
ATOM 696 N N . VAL A 1 89 ? 15.814 -3.443 -6.707 1.00 97.12 89 VAL A N 1
ATOM 697 C CA . VAL A 1 89 ? 15.330 -3.026 -8.021 1.00 97.12 89 VAL A CA 1
ATOM 698 C C . VAL A 1 89 ? 15.470 -4.189 -8.992 1.00 97.12 89 VAL A C 1
ATOM 700 O O . VAL A 1 89 ? 16.541 -4.792 -9.090 1.00 97.12 89 VAL A O 1
ATOM 703 N N . SER A 1 90 ? 14.395 -4.477 -9.718 1.00 96.56 90 SER A N 1
ATOM 704 C CA . SER A 1 90 ? 14.410 -5.344 -10.895 1.00 96.56 90 SER A CA 1
ATOM 705 C C . SER A 1 90 ? 14.289 -4.473 -12.138 1.00 96.56 90 SER A C 1
ATOM 707 O O . SER A 1 90 ? 13.343 -3.696 -12.243 1.00 96.56 90 SER A O 1
ATOM 709 N N . TRP A 1 91 ? 15.254 -4.584 -13.049 1.00 95.12 91 TRP A N 1
ATOM 710 C CA . TRP A 1 91 ? 15.273 -3.833 -14.304 1.00 95.12 91 TRP A CA 1
ATOM 711 C C . TRP A 1 91 ? 14.663 -4.664 -15.430 1.00 95.12 91 TRP A C 1
ATOM 713 O O . TRP A 1 91 ? 14.997 -5.842 -15.580 1.00 95.12 91 TRP A O 1
ATOM 723 N N . ASP A 1 92 ? 13.816 -4.035 -16.237 1.00 90.88 92 ASP A N 1
ATOM 724 C CA . ASP A 1 92 ? 13.271 -4.623 -17.454 1.00 90.88 92 ASP A CA 1
ATOM 725 C C . ASP A 1 92 ? 14.383 -4.604 -18.522 1.00 90.88 92 ASP A C 1
ATOM 727 O O . ASP A 1 92 ? 14.799 -3.551 -18.999 1.00 90.88 92 ASP A O 1
ATOM 731 N N . THR A 1 93 ? 14.941 -5.776 -18.851 1.00 83.69 93 THR A N 1
ATOM 732 C CA . THR A 1 93 ? 16.106 -5.903 -19.757 1.00 83.69 93 THR A CA 1
ATOM 733 C C . THR A 1 93 ? 15.736 -6.039 -21.234 1.00 83.69 93 THR A C 1
ATOM 735 O O . THR A 1 93 ? 16.619 -6.086 -22.090 1.00 83.69 93 THR A O 1
ATOM 738 N N . SER A 1 94 ? 14.442 -6.092 -21.537 1.00 69.81 94 SER A N 1
ATOM 739 C CA . SER A 1 94 ? 13.895 -6.047 -22.889 1.00 69.81 94 SER A CA 1
ATOM 740 C C . SER A 1 94 ? 12.855 -4.932 -22.948 1.00 69.81 94 SER A C 1
ATOM 742 O O . SER A 1 94 ? 11.738 -5.119 -22.457 1.00 69.81 94 SER A O 1
ATOM 744 N N . LEU A 1 95 ? 13.250 -3.791 -23.509 1.00 60.97 95 LEU A N 1
ATOM 745 C CA . LEU A 1 95 ? 12.365 -2.678 -23.850 1.00 60.97 95 LEU A CA 1
ATOM 746 C C . LEU A 1 95 ? 11.978 -2.756 -25.327 1.00 60.97 95 LEU A C 1
ATOM 748 O O . LEU A 1 95 ? 12.861 -3.120 -26.140 1.00 60.97 95 LEU A O 1
#

Radius of gyration: 18.21 Å; chains: 1; bounding box: 35×18×54 Å

Secondary structure (DSSP, 8-state):
--HHHHHHHHHHHHHHHHHHHHT---HHHHGGGHHHHHHT-EETTEE--B-TTSSBS---EEEEEEEEEETTEEEEEEEEEEETTTTEEEE-S--

Organism: NCBI:txid412755

pLDDT: mean 93.41, std 6.12, range [60.97, 98.62]

Sequence (95 aa):
MGFYEASDYDTNWAILNAVLAAGSQEALDVMPLIQTVTYNMYGASGWTKLNSDDDRDIISYDIWGVDYVAVDDPRFVRYGVFDGTSLKVSWDTSL

Foldseek 3Di:
DDLVVFVVVVVVVLQVVLCVVQVHPDCVSRVVCSQVSQQPDQTSQGRRHADPVRHRPWHKDWDWDWDPPDVVDIDIDTQWMQGRVVRDTDGDPDD